Protein AF-A0A973GL16-F1 (afdb_monomer_lite)

pLDDT: mean 90.08, std 6.56, range [66.94, 96.06]

Structure (mmCIF, N/CA/C/O backbone):
data_AF-A0A973GL16-F1
#
_entry.id   AF-A0A973GL16-F1
#
loop_
_atom_site.group_PDB
_atom_site.id
_atom_site.type_symbol
_atom_site.label_atom_id
_atom_site.label_alt_id
_atom_site.label_comp_id
_atom_site.label_asym_id
_atom_site.labe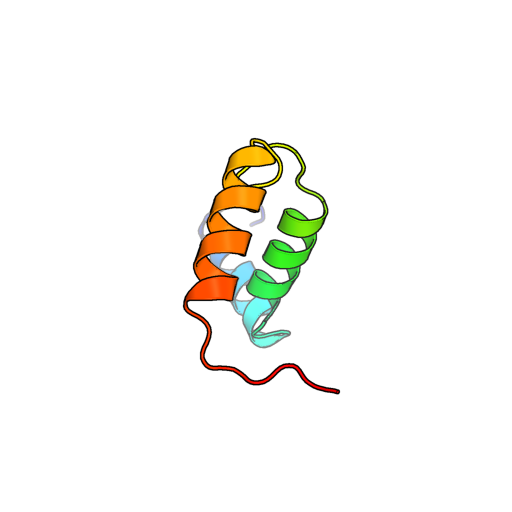l_entity_id
_atom_site.label_seq_id
_atom_site.pdbx_PDB_ins_code
_atom_site.Cartn_x
_atom_site.Cartn_y
_atom_site.Cartn_z
_atom_site.occupancy
_atom_site.B_iso_or_equiv
_atom_site.auth_s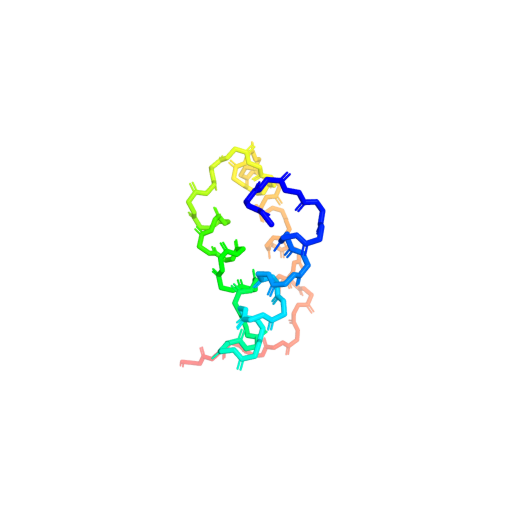eq_id
_atom_site.auth_comp_id
_atom_site.auth_asym_id
_atom_site.auth_atom_id
_atom_site.pdbx_PDB_model_num
ATOM 1 N N . MET A 1 1 ? 18.028 -0.231 -20.961 1.00 66.94 1 MET A N 1
ATOM 2 C CA . MET A 1 1 ? 18.953 0.133 -19.865 1.00 66.94 1 MET A CA 1
ATOM 3 C C . MET A 1 1 ? 18.174 0.245 -18.563 1.00 66.94 1 MET A C 1
ATOM 5 O O . MET A 1 1 ? 16.990 0.562 -18.615 1.00 66.94 1 MET A O 1
ATOM 9 N N . ALA A 1 2 ? 18.791 -0.057 -17.419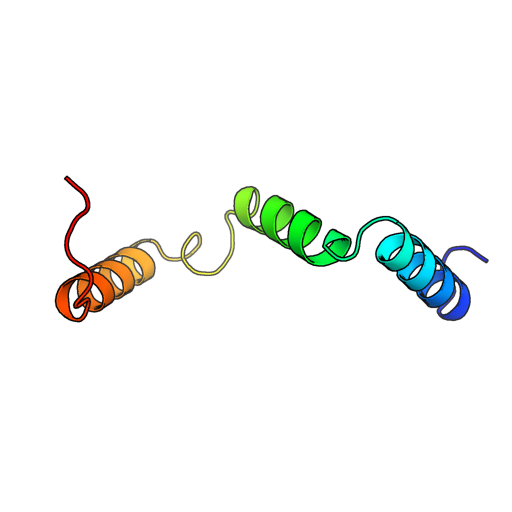 1.00 76.31 2 ALA A N 1
ATOM 10 C CA . ALA A 1 2 ? 18.181 0.221 -16.116 1.00 76.31 2 ALA A CA 1
ATOM 11 C C . ALA A 1 2 ? 18.034 1.742 -15.927 1.00 76.31 2 ALA A C 1
ATOM 13 O O . ALA A 1 2 ? 18.831 2.503 -16.467 1.00 76.31 2 ALA A O 1
ATOM 14 N N . GLY A 1 3 ? 16.991 2.183 -15.223 1.00 88.88 3 GLY A N 1
ATOM 15 C CA . GLY A 1 3 ? 16.745 3.608 -14.967 1.00 88.88 3 GLY A CA 1
ATOM 16 C C . GLY A 1 3 ? 16.122 4.405 -16.123 1.00 88.88 3 GLY A C 1
ATOM 17 O O . GLY A 1 3 ? 15.751 5.553 -15.913 1.00 88.88 3 GLY A O 1
ATOM 18 N N . THR A 1 4 ? 15.942 3.826 -17.318 1.00 96.06 4 THR A N 1
ATOM 19 C CA . THR A 1 4 ? 15.232 4.494 -18.425 1.00 96.06 4 THR A CA 1
ATOM 20 C C . THR A 1 4 ? 13.746 4.134 -18.450 1.00 96.06 4 THR A C 1
ATOM 22 O O . THR A 1 4 ? 13.350 3.052 -18.008 1.00 96.06 4 THR A O 1
ATOM 25 N N . ILE A 1 5 ? 12.914 5.009 -19.029 1.00 93.31 5 ILE A N 1
ATOM 26 C CA . ILE A 1 5 ? 11.466 4.769 -19.194 1.00 93.31 5 ILE A CA 1
ATOM 27 C C . ILE A 1 5 ? 11.216 3.454 -19.947 1.00 93.31 5 ILE A C 1
ATOM 29 O O . ILE A 1 5 ? 10.385 2.641 -19.542 1.00 93.31 5 ILE A O 1
ATOM 33 N N . GLU A 1 6 ? 11.969 3.211 -21.021 1.00 94.62 6 GLU A N 1
ATOM 34 C CA . GLU A 1 6 ? 11.863 1.985 -21.814 1.00 94.62 6 GLU A CA 1
ATOM 35 C C . GLU A 1 6 ? 12.238 0.735 -20.999 1.00 94.62 6 GLU A C 1
ATOM 37 O O . GLU A 1 6 ? 11.550 -0.286 -21.065 1.00 94.62 6 GLU A O 1
ATOM 42 N N . GLY A 1 7 ? 13.291 0.822 -20.178 1.00 95.06 7 GLY A N 1
ATOM 43 C CA . GLY A 1 7 ? 13.673 -0.244 -19.254 1.00 95.06 7 GLY A CA 1
ATOM 44 C C . GLY A 1 7 ? 12.577 -0.549 -18.234 1.00 95.06 7 GLY A C 1
ATOM 45 O O . GLY A 1 7 ? 12.251 -1.716 -18.015 1.00 95.06 7 GLY A O 1
ATOM 46 N N . GLY A 1 8 ? 11.953 0.492 -17.675 1.00 93.50 8 GLY A N 1
ATOM 47 C CA . GLY A 1 8 ? 10.821 0.369 -16.755 1.00 93.50 8 GLY A CA 1
ATOM 48 C C . GLY A 1 8 ? 9.613 -0.325 -17.389 1.00 93.50 8 GLY A C 1
ATOM 49 O O . GLY A 1 8 ? 9.047 -1.239 -16.790 1.00 93.50 8 GLY A O 1
ATOM 50 N N . ARG A 1 9 ? 9.265 0.028 -18.635 1.00 94.75 9 ARG A N 1
ATOM 51 C CA . ARG A 1 9 ? 8.171 -0.626 -19.379 1.00 94.75 9 ARG A CA 1
ATOM 52 C C . ARG A 1 9 ? 8.448 -2.110 -19.630 1.00 94.75 9 ARG A C 1
ATOM 54 O O . ARG A 1 9 ? 7.570 -2.937 -19.395 1.00 94.75 9 ARG A O 1
ATOM 61 N N . LYS A 1 10 ? 9.672 -2.466 -20.040 1.00 94.75 10 LYS A N 1
ATOM 62 C CA . LYS A 1 10 ? 10.076 -3.873 -20.239 1.00 94.75 10 LYS A CA 1
ATOM 63 C C . LYS A 1 10 ? 10.028 -4.670 -18.931 1.00 94.75 10 LYS A C 1
ATOM 65 O O . LYS A 1 10 ? 9.546 -5.802 -18.917 1.00 94.75 10 LYS A O 1
ATOM 70 N N . ALA A 1 11 ? 10.477 -4.077 -17.825 1.00 93.00 11 ALA A N 1
ATOM 71 C CA . ALA A 1 11 ? 10.406 -4.701 -16.506 1.00 93.00 11 ALA A CA 1
ATOM 72 C C . ALA A 1 11 ? 8.955 -4.915 -16.045 1.00 93.00 11 ALA A C 1
ATOM 74 O O . ALA A 1 11 ? 8.623 -6.003 -15.576 1.00 93.00 11 ALA A O 1
ATOM 75 N N . ALA A 1 12 ? 8.081 -3.921 -16.231 1.00 92.44 12 ALA A N 1
ATOM 76 C CA . ALA A 1 12 ? 6.661 -4.030 -15.905 1.00 92.44 12 ALA A CA 1
ATOM 77 C C . ALA A 1 12 ? 5.982 -5.162 -16.689 1.00 92.44 12 ALA A C 1
ATOM 79 O O . ALA A 1 12 ? 5.324 -6.010 -16.086 1.00 92.44 12 ALA A O 1
ATOM 80 N N . ALA A 1 13 ? 6.215 -5.236 -18.004 1.00 94.38 13 ALA A N 1
ATOM 81 C CA . ALA A 1 13 ? 5.683 -6.305 -18.848 1.00 94.38 13 ALA A CA 1
ATOM 82 C C . ALA A 1 13 ? 6.145 -7.695 -18.377 1.00 94.38 13 ALA A C 1
ATOM 84 O O . ALA A 1 13 ? 5.330 -8.604 -18.225 1.00 94.38 13 ALA A O 1
ATOM 85 N N . LYS A 1 14 ? 7.439 -7.850 -18.060 1.00 95.12 14 LYS A N 1
ATOM 86 C CA . LYS A 1 14 ? 7.994 -9.112 -17.547 1.00 95.12 14 LYS A CA 1
ATOM 87 C C . LYS A 1 14 ? 7.409 -9.501 -16.185 1.00 95.12 14 LYS A C 1
ATOM 89 O O . LYS A 1 14 ? 7.110 -10.672 -15.959 1.00 95.12 14 LYS A O 1
ATOM 94 N N . ASN A 1 15 ? 7.239 -8.536 -15.281 1.00 94.31 15 ASN A N 1
ATOM 95 C CA . ASN A 1 15 ? 6.658 -8.776 -13.961 1.00 94.31 15 ASN A CA 1
ATOM 96 C C . ASN A 1 15 ? 5.195 -9.218 -14.062 1.00 94.31 15 ASN A C 1
ATOM 98 O O . ASN A 1 15 ? 4.819 -10.184 -13.402 1.00 94.31 15 ASN A O 1
ATOM 102 N N . MET A 1 16 ? 4.411 -8.569 -14.927 1.00 93.19 16 MET A N 1
ATOM 103 C CA . MET A 1 16 ? 3.002 -8.898 -15.151 1.00 93.19 16 MET A CA 1
ATOM 104 C C . MET A 1 16 ? 2.825 -10.270 -15.813 1.00 93.19 16 MET A C 1
ATOM 106 O O . MET A 1 16 ? 1.959 -11.037 -15.409 1.00 93.19 16 MET A O 1
ATOM 110 N N . ALA A 1 17 ? 3.681 -10.608 -16.784 1.00 94.88 17 ALA A N 1
ATOM 111 C CA . ALA A 1 17 ? 3.663 -11.916 -17.438 1.00 94.88 17 ALA A CA 1
ATOM 112 C C . ALA A 1 17 ? 3.986 -13.064 -16.464 1.00 94.88 17 ALA A C 1
ATOM 114 O O . ALA A 1 17 ? 3.437 -14.153 -16.590 1.00 94.88 17 ALA A O 1
ATOM 115 N N . ARG A 1 18 ? 4.867 -12.826 -15.482 1.00 94.75 18 ARG A N 1
ATOM 116 C CA . ARG A 1 18 ? 5.231 -13.827 -14.466 1.00 94.75 18 ARG A CA 1
ATOM 117 C C . ARG A 1 18 ? 4.195 -13.939 -13.349 1.00 94.75 18 ARG A C 1
ATOM 119 O O . ARG A 1 18 ? 3.963 -15.029 -12.839 1.00 94.75 18 ARG A O 1
ATOM 126 N N . ASN A 1 19 ? 3.637 -12.812 -12.917 1.00 95.25 19 ASN A N 1
ATOM 127 C CA . ASN A 1 19 ? 2.600 -12.755 -11.897 1.00 95.25 19 ASN A CA 1
ATOM 128 C C . ASN A 1 19 ? 1.635 -11.597 -12.216 1.00 95.25 19 ASN A C 1
ATOM 130 O O . ASN A 1 19 ? 1.982 -10.438 -11.966 1.00 95.25 19 ASN A O 1
ATOM 134 N N . PRO A 1 20 ? 0.407 -11.889 -12.682 1.00 94.75 20 PRO A N 1
ATOM 135 C CA . PRO A 1 20 ? -0.611 -10.866 -12.926 1.00 94.75 20 PRO A CA 1
ATOM 136 C C . PRO A 1 20 ? -0.949 -10.025 -11.684 1.00 94.75 20 PRO A C 1
ATOM 138 O O . PRO A 1 20 ? -1.341 -8.867 -11.800 1.00 94.75 20 PRO A O 1
ATOM 141 N N . ASN A 1 21 ? -0.753 -10.579 -10.484 1.00 95.19 21 ASN A N 1
ATOM 142 C CA . ASN A 1 21 ? -1.024 -9.920 -9.208 1.00 95.19 21 ASN A CA 1
ATOM 143 C C . ASN A 1 21 ? 0.197 -9.194 -8.624 1.00 95.19 21 ASN A C 1
ATOM 145 O O . ASN A 1 21 ? 0.120 -8.695 -7.501 1.00 95.19 21 ASN A O 1
ATOM 149 N N . PHE A 1 22 ? 1.317 -9.104 -9.351 1.00 95.25 22 PHE A N 1
ATOM 150 C CA . PHE A 1 22 ? 2.583 -8.574 -8.832 1.00 95.25 22 PHE A CA 1
ATOM 151 C C . PHE A 1 22 ? 2.417 -7.214 -8.136 1.00 95.25 22 PHE A C 1
ATOM 153 O O . PHE A 1 22 ? 2.834 -7.044 -6.990 1.00 95.25 22 PHE A O 1
ATOM 160 N N . TYR A 1 23 ? 1.750 -6.263 -8.797 1.00 94.44 23 TYR A N 1
ATOM 161 C CA . TYR A 1 23 ? 1.535 -4.917 -8.257 1.00 94.44 23 TYR A CA 1
ATOM 162 C C . TYR A 1 23 ? 0.554 -4.889 -7.074 1.00 94.44 23 TYR A C 1
ATOM 164 O O . TYR A 1 23 ? 0.761 -4.142 -6.115 1.00 94.44 23 TYR A O 1
ATOM 172 N N . ALA A 1 24 ? -0.474 -5.740 -7.093 1.00 95.06 24 ALA A N 1
ATOM 173 C CA . ALA A 1 24 ? -1.412 -5.872 -5.982 1.00 95.06 24 ALA A CA 1
ATOM 174 C C . ALA A 1 24 ? -0.724 -6.447 -4.732 1.00 95.06 24 ALA A C 1
ATOM 176 O O . ALA A 1 24 ? -0.925 -5.963 -3.617 1.00 95.06 24 ALA A O 1
ATOM 177 N N . GLU A 1 25 ? 0.142 -7.447 -4.906 1.00 95.75 25 GLU A N 1
ATOM 178 C CA . GLU A 1 25 ? 0.883 -8.064 -3.809 1.00 95.75 25 GLU A CA 1
ATOM 179 C C . GLU A 1 25 ? 1.889 -7.113 -3.164 1.00 95.75 25 GLU A C 1
ATOM 181 O O . GLU A 1 25 ? 1.935 -7.030 -1.933 1.00 95.75 25 GLU A O 1
ATOM 186 N N . ILE A 1 26 ? 2.689 -6.399 -3.965 1.00 95.00 26 ILE A N 1
ATOM 187 C CA . ILE A 1 26 ? 3.651 -5.426 -3.428 1.00 95.00 26 ILE A CA 1
ATOM 188 C C . ILE A 1 26 ? 2.925 -4.261 -2.749 1.00 95.00 26 ILE A C 1
ATOM 190 O O . ILE A 1 26 ? 3.347 -3.844 -1.673 1.00 95.00 26 ILE A O 1
ATOM 194 N N . GLY A 1 27 ? 1.798 -3.803 -3.307 1.00 91.62 27 GLY A N 1
ATOM 195 C CA . GLY A 1 27 ? 0.962 -2.764 -2.708 1.00 91.62 27 GLY A CA 1
ATOM 196 C C . GLY A 1 27 ? 0.395 -3.198 -1.358 1.00 91.62 27 GLY A C 1
ATOM 197 O O . GLY A 1 27 ? 0.524 -2.473 -0.376 1.00 91.62 27 GLY A O 1
ATOM 198 N N . ARG A 1 28 ? -0.138 -4.424 -1.264 1.00 92.25 28 ARG A N 1
ATOM 199 C CA . ARG A 1 28 ? -0.617 -5.000 0.003 1.00 92.25 28 ARG A CA 1
ATOM 200 C C . ARG A 1 28 ? 0.501 -5.109 1.040 1.00 92.25 28 ARG A C 1
ATOM 202 O O . ARG A 1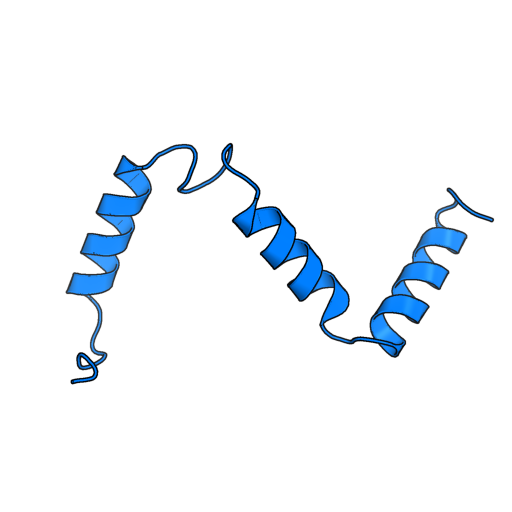 28 ? 0.301 -4.701 2.179 1.00 92.25 28 ARG A O 1
ATOM 209 N N . LYS A 1 29 ? 1.671 -5.641 0.662 1.00 93.25 29 LYS A N 1
ATOM 210 C CA . LYS A 1 29 ? 2.831 -5.756 1.568 1.00 93.25 29 LYS A CA 1
ATOM 211 C C . LYS A 1 29 ? 3.296 -4.380 2.052 1.00 93.25 29 LYS A C 1
ATOM 213 O O . LYS A 1 29 ? 3.601 -4.225 3.231 1.00 93.25 29 LYS A O 1
ATOM 218 N N . GLY A 1 30 ? 3.332 -3.391 1.158 1.00 90.25 30 GLY A N 1
ATOM 219 C CA . GLY A 1 30 ? 3.650 -2.004 1.489 1.00 90.25 30 GLY A CA 1
ATOM 220 C C . GLY A 1 30 ? 2.630 -1.395 2.449 1.00 90.25 30 GLY A C 1
ATOM 221 O O . GLY A 1 30 ? 3.017 -0.857 3.477 1.00 90.25 30 GLY A O 1
ATOM 222 N N . GLY A 1 31 ? 1.335 -1.560 2.174 1.00 88.00 31 GLY A N 1
ATOM 223 C CA . GLY A 1 31 ? 0.253 -1.070 3.031 1.00 88.00 31 GLY A CA 1
ATOM 224 C C . GLY A 1 31 ? 0.230 -1.712 4.420 1.00 88.00 31 GLY A C 1
ATOM 225 O O . GLY A 1 31 ? -0.006 -1.018 5.396 1.00 88.00 31 GLY A O 1
ATOM 226 N N . GLN A 1 32 ? 0.538 -3.008 4.534 1.00 87.00 32 GLN A N 1
ATOM 227 C CA . GLN A 1 32 ? 0.652 -3.692 5.831 1.00 87.00 32 GLN A CA 1
ATOM 228 C C . GLN A 1 32 ? 1.815 -3.170 6.682 1.00 87.00 32 GLN A C 1
ATOM 230 O O . GLN A 1 32 ? 1.719 -3.162 7.905 1.00 87.00 32 GLN A O 1
ATOM 235 N N . LYS A 1 33 ? 2.921 -2.766 6.045 1.00 88.69 33 LYS A N 1
ATOM 236 C CA . LYS A 1 33 ? 4.093 -2.205 6.734 1.00 88.69 33 LYS A CA 1
ATOM 237 C C . LYS A 1 33 ? 3.993 -0.694 6.949 1.00 88.69 33 LYS A C 1
ATOM 239 O O . LYS A 1 33 ? 4.703 -0.156 7.791 1.00 88.69 33 LYS A O 1
ATOM 244 N N . GLY A 1 34 ? 3.164 -0.010 6.167 1.00 86.69 34 GLY A N 1
ATOM 245 C CA . GLY A 1 34 ? 2.968 1.428 6.245 1.00 86.69 34 GLY A CA 1
ATOM 246 C C . GLY A 1 34 ? 2.166 1.806 7.485 1.00 86.69 34 GLY A C 1
ATOM 247 O O . GLY A 1 34 ? 1.031 1.376 7.653 1.00 86.69 34 GLY A O 1
ATOM 248 N N . THR A 1 35 ? 2.744 2.647 8.335 1.00 82.31 35 THR A N 1
ATOM 249 C CA . THR A 1 35 ? 2.122 3.107 9.588 1.00 82.31 35 THR A CA 1
ATOM 250 C C . THR A 1 35 ? 1.744 4.587 9.564 1.00 82.31 35 THR A C 1
ATOM 252 O O . THR A 1 35 ? 1.150 5.092 10.509 1.00 82.31 35 THR A O 1
ATOM 255 N N . THR A 1 36 ? 2.068 5.297 8.483 1.00 80.94 36 THR A N 1
ATOM 256 C CA . THR A 1 36 ? 2.034 6.765 8.428 1.00 80.94 36 THR A CA 1
ATOM 257 C C . THR A 1 36 ? 0.860 7.344 7.635 1.00 80.94 36 THR A C 1
ATOM 259 O O . THR A 1 36 ? 0.749 8.561 7.534 1.00 80.94 36 THR A O 1
ATOM 262 N N . GLY A 1 37 ? -0.026 6.517 7.062 1.00 81.62 37 GLY A N 1
ATOM 263 C CA . GLY A 1 37 ? -1.107 6.970 6.174 1.00 81.62 37 GLY A CA 1
ATOM 264 C C . GLY A 1 37 ? -2.489 6.396 6.499 1.00 81.62 37 GLY A C 1
ATOM 265 O O . GLY A 1 37 ? -2.624 5.402 7.212 1.00 81.62 37 GLY A O 1
ATOM 266 N N . GLY A 1 38 ? -3.537 7.020 5.951 1.00 84.00 38 GLY A N 1
ATOM 267 C CA . GLY A 1 38 ? -4.924 6.547 6.043 1.00 84.00 38 GLY A CA 1
ATOM 268 C C . GLY A 1 38 ? -5.398 6.314 7.482 1.00 84.00 38 GLY A C 1
ATOM 269 O O . GLY A 1 38 ? -5.276 7.182 8.341 1.00 84.00 38 GLY A O 1
ATOM 270 N N . PHE A 1 39 ? -5.927 5.117 7.742 1.00 84.25 39 PHE A N 1
ATOM 271 C CA . PHE A 1 39 ? -6.395 4.698 9.066 1.00 84.25 39 PHE A CA 1
ATOM 272 C C . PHE A 1 39 ? -5.274 4.475 10.092 1.00 84.25 39 PHE A C 1
ATOM 274 O O . PHE A 1 39 ? -5.555 4.496 11.286 1.00 84.25 39 PHE A O 1
ATOM 281 N N . ALA A 1 40 ? -4.022 4.289 9.656 1.00 83.50 40 ALA A N 1
ATOM 282 C CA . ALA A 1 40 ? -2.888 4.175 10.574 1.00 83.50 40 ALA A CA 1
ATOM 283 C C . ALA A 1 40 ? -2.494 5.543 11.157 1.00 83.50 40 ALA A C 1
ATOM 285 O O . ALA A 1 40 ? -2.167 5.641 12.335 1.00 83.50 40 ALA A O 1
ATOM 286 N N . ALA A 1 41 ? -2.606 6.609 10.356 1.00 86.38 41 ALA A N 1
ATOM 287 C CA . ALA A 1 41 ? -2.350 7.980 10.800 1.00 86.38 41 ALA A CA 1
ATOM 288 C C . ALA A 1 41 ? -3.482 8.564 11.662 1.00 86.38 41 ALA A C 1
ATOM 290 O O . ALA A 1 41 ? -3.255 9.489 12.436 1.00 86.38 41 ALA A O 1
ATOM 291 N N . ASN A 1 42 ? -4.708 8.049 11.520 1.00 89.88 42 ASN A N 1
ATOM 292 C CA . ASN A 1 42 ? -5.865 8.498 12.288 1.00 89.88 42 ASN A CA 1
ATOM 293 C C . ASN A 1 42 ? -6.718 7.299 12.750 1.00 89.88 42 ASN A C 1
ATOM 295 O O . ASN A 1 42 ? -7.673 6.909 12.065 1.00 89.88 42 ASN A O 1
ATOM 299 N N . PRO A 1 43 ? -6.395 6.721 13.923 1.00 88.31 43 PRO A N 1
ATOM 300 C CA . PRO A 1 43 ? -7.138 5.597 14.491 1.00 88.31 43 PRO A CA 1
ATOM 301 C C . PRO A 1 43 ? -8.617 5.909 14.749 1.00 88.31 43 PRO A C 1
ATOM 303 O O . PRO A 1 43 ? -9.474 5.033 14.624 1.00 88.31 43 PRO A O 1
ATOM 306 N N . GLU A 1 44 ? -8.943 7.166 15.059 1.00 92.56 44 GLU A N 1
ATOM 307 C CA . GLU A 1 44 ? -10.319 7.578 15.340 1.00 92.56 44 GLU A CA 1
ATOM 308 C C . GLU A 1 44 ? -11.182 7.556 14.072 1.00 92.56 44 GLU A C 1
ATOM 310 O O . GLU A 1 44 ? -12.308 7.049 14.078 1.00 92.56 44 GLU A O 1
ATOM 315 N N . LEU A 1 45 ? -10.623 7.993 12.940 1.00 91.50 45 LEU A N 1
ATOM 316 C CA . LEU A 1 45 ? -11.264 7.851 11.632 1.00 91.50 45 LEU A CA 1
ATOM 317 C C . LEU A 1 45 ? -11.536 6.373 11.297 1.00 91.50 45 LEU A C 1
ATOM 319 O O . LEU A 1 45 ? -12.608 6.045 10.781 1.00 91.50 45 LEU A O 1
ATOM 323 N N . ALA A 1 46 ? -10.603 5.475 11.633 1.00 92.25 46 ALA A N 1
ATOM 324 C CA . ALA A 1 46 ? -10.762 4.032 11.438 1.00 92.25 46 ALA A CA 1
ATOM 325 C C . ALA A 1 46 ? -11.926 3.469 12.255 1.00 92.25 46 ALA A C 1
ATOM 327 O O . ALA A 1 46 ? -12.766 2.729 11.732 1.00 92.25 46 ALA A O 1
ATOM 328 N N . ARG A 1 47 ? -12.018 3.880 13.522 1.00 94.12 47 ARG A N 1
ATOM 329 C CA . ARG A 1 47 ? -13.094 3.496 14.435 1.00 94.12 47 ARG A CA 1
ATOM 330 C C . ARG A 1 47 ? -14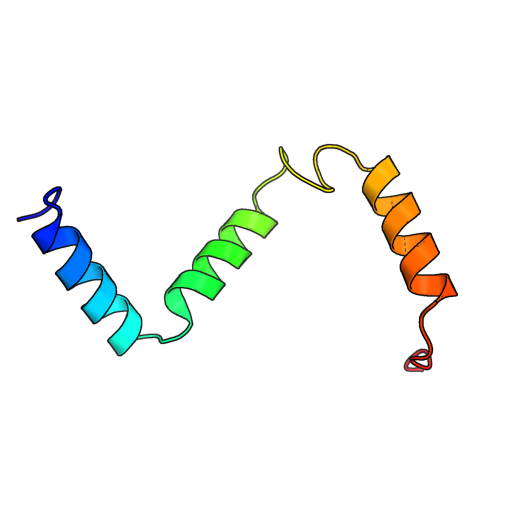.460 3.942 13.914 1.00 94.12 47 ARG A C 1
ATOM 332 O O . ARG A 1 47 ? -15.385 3.131 13.848 1.00 94.12 47 ARG A O 1
ATOM 339 N N . ILE A 1 48 ? -14.590 5.208 13.511 1.00 95.50 48 ILE A N 1
ATOM 340 C CA . ILE A 1 48 ? -15.852 5.772 13.005 1.00 95.50 48 ILE A CA 1
ATOM 341 C C . ILE A 1 48 ? -16.286 5.064 11.716 1.00 95.50 48 ILE A C 1
ATOM 343 O O . ILE A 1 48 ? -17.444 4.651 11.595 1.00 95.50 48 ILE A O 1
ATOM 347 N N . ALA A 1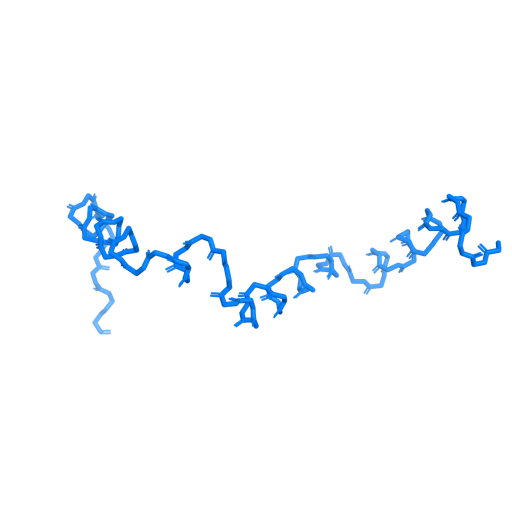 49 ? -15.362 4.881 10.768 1.00 94.06 49 ALA A N 1
ATOM 348 C CA . ALA A 1 49 ? -15.642 4.202 9.507 1.00 94.06 49 ALA A CA 1
ATOM 349 C C . ALA A 1 49 ? -16.061 2.739 9.728 1.00 94.06 49 ALA A C 1
ATOM 351 O O . ALA A 1 49 ? -17.062 2.294 9.160 1.00 94.06 49 ALA A O 1
ATOM 352 N N . GLY A 1 50 ? -15.354 2.017 10.605 1.00 93.50 50 GLY A N 1
ATOM 353 C CA . GLY A 1 50 ? -15.678 0.640 10.975 1.00 93.50 50 GLY A CA 1
ATOM 354 C C . GLY A 1 50 ? -17.055 0.513 11.629 1.00 93.50 50 GLY A C 1
ATOM 355 O O . GLY A 1 50 ? -17.858 -0.326 11.220 1.00 93.50 50 GLY A O 1
ATOM 356 N N . ALA A 1 51 ? -17.380 1.393 12.581 1.00 95.25 51 ALA A N 1
ATOM 357 C CA . ALA A 1 51 ? -18.686 1.411 13.238 1.00 95.25 51 ALA A CA 1
ATOM 358 C C . ALA A 1 51 ? -19.830 1.696 12.251 1.00 95.25 51 ALA A C 1
ATOM 360 O O . ALA A 1 51 ? -20.852 1.006 12.265 1.00 95.25 51 ALA A O 1
ATOM 361 N N . LYS A 1 52 ? -19.659 2.683 11.361 1.00 95.56 52 LYS A N 1
ATOM 362 C CA . LYS A 1 52 ? -20.653 3.006 10.327 1.00 95.56 52 LYS A CA 1
ATOM 363 C C . LYS A 1 52 ? -20.851 1.837 9.358 1.00 95.56 52 LYS A C 1
ATOM 365 O O . LYS A 1 52 ? -21.990 1.461 9.090 1.00 95.56 52 LYS A O 1
ATOM 370 N N . GLY A 1 53 ? -19.761 1.238 8.879 1.00 93.62 53 GLY A N 1
ATOM 371 C CA . GLY A 1 53 ? -19.807 0.077 7.989 1.00 93.62 53 GLY A CA 1
ATOM 372 C C . GLY A 1 53 ? -20.489 -1.128 8.637 1.00 93.62 53 GLY A C 1
ATOM 373 O O . GLY A 1 53 ? -21.338 -1.761 8.013 1.00 93.62 53 GLY A O 1
ATOM 374 N N . GLY A 1 54 ? -20.189 -1.395 9.910 1.00 92.88 54 GLY A N 1
ATOM 375 C CA . GLY A 1 54 ? -20.826 -2.459 10.684 1.00 92.88 54 GLY A CA 1
ATOM 376 C C . GLY A 1 54 ? -22.336 -2.266 10.840 1.00 92.88 54 GLY A C 1
ATOM 377 O O . GLY A 1 54 ? -23.085 -3.213 10.630 1.00 92.88 54 GLY A O 1
ATOM 378 N N . ARG A 1 55 ? -22.793 -1.039 11.132 1.00 92.69 55 ARG A N 1
ATOM 379 C CA . ARG A 1 55 ? -24.229 -0.718 11.261 1.00 92.69 55 ARG A CA 1
ATOM 380 C C . ARG A 1 55 ? -25.004 -0.864 9.949 1.00 92.69 55 ARG A C 1
ATOM 382 O O . ARG A 1 55 ? -26.156 -1.272 9.975 1.00 92.69 55 ARG A O 1
ATOM 389 N N . ILE A 1 56 ? -24.392 -0.512 8.816 1.00 94.19 56 ILE A N 1
ATOM 390 C CA . ILE A 1 56 ? -25.032 -0.584 7.488 1.00 94.19 56 ILE A CA 1
ATOM 391 C C . ILE A 1 56 ? -24.967 -2.008 6.907 1.00 94.19 56 ILE A C 1
ATOM 393 O O . ILE A 1 56 ? -25.755 -2.368 6.029 1.00 94.19 56 ILE A O 1
ATOM 397 N N . SER A 1 57 ? -24.020 -2.828 7.367 1.00 90.75 57 SER A N 1
ATOM 398 C CA . SER A 1 57 ? -23.798 -4.164 6.826 1.00 90.75 57 SER A CA 1
ATOM 399 C C . SER A 1 57 ? -25.036 -5.051 6.967 1.00 90.75 57 SER A C 1
ATOM 401 O O . SER A 1 57 ? -25.528 -5.306 8.060 1.00 90.75 57 SER A O 1
ATOM 403 N N . ARG A 1 58 ? -25.478 -5.607 5.835 1.00 90.50 58 ARG A N 1
ATOM 404 C CA . ARG A 1 58 ? -26.499 -6.666 5.767 1.00 90.50 58 ARG A CA 1
ATOM 405 C C . ARG A 1 58 ? -25.894 -8.073 5.746 1.00 90.50 58 ARG A C 1
ATOM 407 O O . ARG A 1 58 ? -26.627 -9.057 5.664 1.00 90.50 58 ARG A O 1
ATOM 414 N N . ARG A 1 59 ? -24.558 -8.194 5.777 1.00 86.75 59 ARG A N 1
ATOM 415 C CA . ARG A 1 59 ? -23.898 -9.502 5.871 1.00 86.75 59 ARG A CA 1
ATOM 416 C C . ARG A 1 59 ? -24.102 -10.047 7.278 1.00 86.75 59 ARG A C 1
ATOM 418 O O . ARG A 1 59 ? -23.757 -9.389 8.256 1.00 86.75 59 ARG A O 1
ATOM 425 N N . ARG A 1 60 ? -24.652 -11.257 7.350 1.00 82.50 60 ARG A N 1
ATOM 426 C CA . ARG A 1 60 ? -24.795 -12.022 8.591 1.00 82.50 60 ARG A CA 1
ATOM 427 C C . ARG A 1 60 ? -23.396 -12.255 9.169 1.00 82.50 60 ARG A C 1
ATOM 429 O O . ARG A 1 60 ? -22.462 -12.490 8.399 1.00 82.50 60 ARG A O 1
ATOM 436 N N . LYS A 1 61 ? -23.238 -12.186 10.493 1.00 76.56 61 LYS A N 1
ATOM 437 C CA . LYS A 1 61 ? -21.999 -12.662 11.121 1.00 76.56 61 LYS A CA 1
ATOM 438 C C . LYS A 1 61 ? -21.851 -14.146 10.784 1.00 76.56 61 LYS A C 1
ATOM 440 O O . LYS A 1 61 ? -22.808 -14.898 10.951 1.00 76.56 61 LYS A O 1
ATOM 445 N N . ALA A 1 62 ? -20.687 -14.534 10.269 1.00 75.69 62 ALA A N 1
ATOM 446 C CA . ALA A 1 62 ? -20.319 -15.942 10.243 1.00 75.69 62 ALA A CA 1
ATOM 447 C C . ALA A 1 62 ? -20.204 -16.404 11.704 1.00 75.69 62 ALA A C 1
ATOM 449 O O . ALA A 1 62 ? -19.615 -15.677 12.511 1.00 75.69 62 ALA A O 1
ATOM 450 N N . ALA A 1 63 ? -20.875 -17.509 12.027 1.00 68.50 63 ALA A N 1
ATOM 451 C CA . ALA A 1 63 ? -20.824 -18.147 13.339 1.00 68.50 63 ALA A CA 1
ATOM 452 C C . ALA A 1 63 ? -19.469 -18.827 13.555 1.00 68.50 63 ALA A C 1
ATOM 454 O O . ALA A 1 63 ? -18.887 -19.283 12.543 1.00 68.50 63 ALA A O 1
#

Foldseek 3Di:
DPPDPVVVVVVVVVQCVVPVCSVVVVVVVCVVPDQCDDCSVPVPVVVVVVVVCVVPDPDDDDD

Secondary structure (DSSP, 8-state):
-TTSHHHHHHHHHHHHHH-TTHHHHHHHHHHHH--SSHHHH-HHHHHHHHHHHHHH--SPPP-

Radius of gyration: 18.71 Å; chains: 1; bounding box: 46×27×37 Å

Sequence (63 aa):
MAGTIEGGRKAAAKNMARNPNFYAEIGRKGGQKGTTGGFAANPELARIAGAKGGRISRRRKAA